Protein AF-A0A1Y5TVS9-F1 (afdb_monomer)

Foldseek 3Di:
DDDDDDDDDDDDDDPPPPDPLQVQFDFLVPADPQWDFPAAFDQLFGTWIFNPVCPPQDQTFGHDPRGGFKTKGKAAPVCVVVVHDDPDDDGDPPGDAFPDKDWDWDCQDDPRGGHTIIIIIRGSDDPVVSNVGDDD

Structure (mmCIF, N/CA/C/O backbone):
data_AF-A0A1Y5TVS9-F1
#
_entry.id   AF-A0A1Y5TVS9-F1
#
loop_
_atom_site.group_PDB
_atom_site.id
_atom_site.type_symbol
_atom_site.label_atom_id
_atom_site.label_alt_id
_atom_site.label_comp_id
_atom_site.label_asym_id
_atom_site.label_entity_id
_atom_site.label_seq_id
_atom_site.pdbx_PDB_ins_code
_atom_site.Cartn_x
_atom_site.Cartn_y
_atom_site.Cartn_z
_atom_site.occupancy
_atom_site.B_iso_or_equiv
_atom_site.auth_seq_id
_atom_site.auth_comp_id
_atom_site.auth_asym_id
_atom_site.auth_atom_id
_atom_site.pdbx_PDB_model_num
ATOM 1 N N . MET A 1 1 ? -33.368 60.938 25.682 1.00 42.62 1 MET A N 1
ATOM 2 C CA . MET A 1 1 ? -32.271 60.293 24.932 1.00 42.62 1 MET A CA 1
ATOM 3 C C . MET A 1 1 ? -31.994 58.968 25.627 1.00 42.62 1 MET A C 1
ATOM 5 O O . MET A 1 1 ? -31.378 58.969 26.682 1.00 42.62 1 MET A O 1
ATOM 9 N N . HIS A 1 2 ? -32.590 57.876 25.143 1.00 40.62 2 HIS A N 1
ATOM 10 C CA . HIS A 1 2 ? -32.461 56.544 25.743 1.00 40.62 2 HIS A CA 1
ATOM 11 C C . HIS A 1 2 ? -31.654 55.665 24.789 1.00 40.62 2 HIS A C 1
ATOM 13 O O . HIS A 1 2 ? -32.019 55.535 23.625 1.00 40.62 2 HIS A O 1
ATOM 19 N N . ILE A 1 3 ? -30.541 55.122 25.278 1.00 52.03 3 ILE A N 1
ATOM 20 C CA . ILE A 1 3 ? -29.661 54.208 24.546 1.00 52.03 3 ILE A CA 1
ATOM 21 C C . ILE A 1 3 ? -30.020 52.795 25.017 1.00 52.03 3 ILE A C 1
ATOM 23 O O . ILE A 1 3 ? -29.896 52.498 26.203 1.00 52.03 3 ILE A O 1
ATOM 27 N N . LEU A 1 4 ? -30.509 51.951 24.107 1.00 44.25 4 LEU A N 1
ATOM 28 C CA . LEU A 1 4 ? -30.709 50.519 24.352 1.00 44.25 4 LEU A CA 1
ATOM 29 C C . LEU A 1 4 ? -29.372 49.783 24.144 1.00 44.25 4 LEU A C 1
ATOM 31 O O . LEU A 1 4 ? -28.707 50.063 23.144 1.00 44.25 4 LEU A O 1
ATOM 35 N N . PRO A 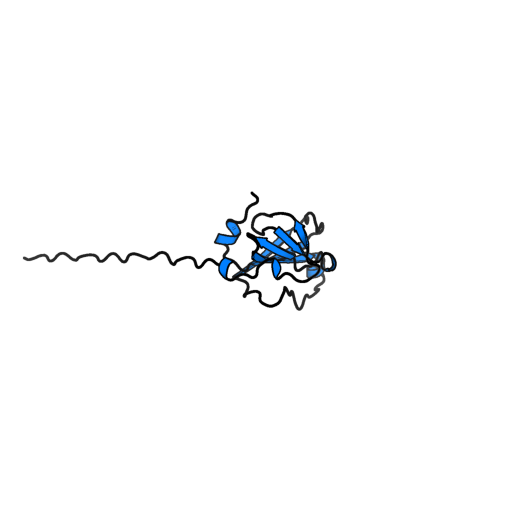1 5 ? -28.971 48.830 25.006 1.00 58.38 5 PRO A N 1
ATOM 36 C CA . PRO A 1 5 ? -27.793 48.020 24.746 1.00 58.38 5 PRO A CA 1
ATOM 37 C C . PRO A 1 5 ? -28.160 46.860 23.811 1.00 58.38 5 PRO A C 1
ATOM 39 O O . PRO A 1 5 ? -29.120 46.126 24.045 1.00 58.38 5 PRO A O 1
ATOM 42 N N . ILE A 1 6 ? -27.383 46.695 22.743 1.00 58.03 6 ILE A N 1
ATOM 43 C CA . ILE A 1 6 ? -27.438 45.525 21.864 1.00 58.03 6 ILE A CA 1
ATOM 44 C C . ILE A 1 6 ? -26.674 44.403 22.572 1.00 58.03 6 ILE A C 1
ATOM 46 O O . ILE A 1 6 ? -25.462 44.495 22.756 1.00 58.03 6 ILE A O 1
ATOM 50 N N . ALA A 1 7 ? -27.381 43.357 22.994 1.00 59.53 7 ALA A N 1
ATOM 51 C CA . ALA A 1 7 ? -26.762 42.136 23.492 1.00 59.53 7 ALA A CA 1
ATOM 52 C C . ALA A 1 7 ? -26.217 41.334 22.300 1.00 59.53 7 ALA A C 1
ATOM 54 O O . ALA A 1 7 ? -26.980 40.879 21.449 1.00 59.53 7 ALA A O 1
ATOM 55 N N . ALA A 1 8 ? -24.894 41.184 22.224 1.00 61.41 8 ALA A N 1
ATOM 56 C CA . ALA A 1 8 ? -24.248 40.318 21.247 1.00 61.41 8 ALA A CA 1
ATOM 57 C C . ALA A 1 8 ? -24.439 38.853 21.670 1.00 61.41 8 ALA A C 1
ATOM 59 O O . ALA A 1 8 ? -23.934 38.425 22.707 1.00 61.41 8 ALA A O 1
ATOM 60 N N . LEU A 1 9 ? -25.194 38.094 20.875 1.00 62.00 9 LEU A N 1
ATOM 61 C CA . LEU A 1 9 ? -25.376 36.658 21.059 1.00 62.00 9 LEU A CA 1
ATOM 62 C C . LEU A 1 9 ? -24.152 35.938 20.472 1.00 62.00 9 LEU A C 1
ATOM 64 O O . LEU A 1 9 ? -23.994 35.867 19.254 1.00 62.00 9 LEU A O 1
ATOM 68 N N . ALA A 1 10 ? -23.261 35.444 21.330 1.00 60.91 10 ALA A N 1
ATOM 69 C CA . ALA A 1 10 ? -22.135 34.617 20.910 1.00 60.91 10 ALA A CA 1
ATOM 70 C C . ALA A 1 10 ? -22.647 33.219 20.521 1.00 60.91 10 ALA A C 1
ATOM 72 O O . ALA A 1 10 ? -23.121 32.470 21.376 1.00 60.91 10 ALA A O 1
ATOM 73 N N . LEU A 1 11 ? -22.567 32.868 19.234 1.00 61.28 11 LEU A N 1
ATOM 74 C CA . LEU A 1 11 ? -22.754 31.489 18.783 1.00 61.28 11 LEU A CA 1
ATOM 75 C C . LEU A 1 11 ? -21.554 30.663 19.264 1.00 61.28 11 LEU A C 1
ATOM 77 O O . LEU A 1 11 ? -20.439 30.836 18.774 1.00 61.28 11 LEU A O 1
ATOM 81 N N . ALA A 1 12 ? -21.778 29.768 20.224 1.00 60.38 12 ALA A N 1
ATOM 82 C CA . ALA A 1 12 ? -20.815 28.729 20.554 1.00 60.38 12 ALA A CA 1
ATOM 83 C C . ALA A 1 12 ? -20.745 27.747 19.376 1.00 60.38 12 ALA A C 1
ATOM 85 O O . ALA A 1 12 ? -21.721 27.057 19.079 1.00 60.38 12 ALA A O 1
ATOM 86 N N . ALA A 1 13 ? -19.608 27.704 18.683 1.00 58.59 13 ALA A N 1
ATOM 87 C CA . ALA A 1 13 ? -19.324 26.638 17.736 1.00 58.59 13 ALA A CA 1
ATOM 88 C C . ALA A 1 13 ? -19.132 25.345 18.538 1.00 58.59 13 ALA A C 1
ATOM 90 O O . ALA A 1 13 ? -18.155 25.208 19.275 1.00 58.59 13 ALA A O 1
ATOM 91 N N . CYS A 1 14 ? -20.082 24.415 18.444 1.00 52.88 14 CYS A N 1
ATOM 92 C CA . CYS A 1 14 ? -19.845 23.055 18.905 1.00 52.88 14 CYS A CA 1
ATOM 93 C C . CYS A 1 14 ? -18.685 22.486 18.077 1.00 52.88 14 CYS A C 1
ATOM 95 O O . CYS A 1 14 ? -18.768 22.547 16.846 1.00 52.88 14 CYS A O 1
ATOM 97 N N . PRO A 1 15 ? -17.622 21.937 18.692 1.00 53.84 15 PRO A N 1
ATOM 98 C CA . PRO A 1 15 ? -16.711 21.094 17.940 1.00 53.84 15 PRO A CA 1
ATOM 99 C C . PRO A 1 15 ? -17.566 19.966 17.362 1.00 53.84 15 PRO A C 1
ATOM 101 O O . PRO A 1 15 ? -18.287 19.290 18.102 1.00 53.84 15 PRO A O 1
ATOM 104 N N . ALA A 1 16 ? -17.563 19.824 16.036 1.00 57.31 16 ALA A N 1
ATOM 105 C CA . ALA A 1 16 ? -18.079 18.618 15.418 1.00 57.31 16 ALA A CA 1
ATOM 106 C C . ALA A 1 16 ? -17.350 17.462 16.106 1.00 57.31 16 ALA A C 1
ATOM 108 O O . ALA A 1 16 ? -16.120 17.438 16.120 1.00 57.31 16 ALA A O 1
ATOM 109 N N . LEU A 1 17 ? -18.095 16.581 16.774 1.00 53.53 17 LEU A N 1
ATOM 110 C CA . LEU A 1 17 ? -17.525 15.357 17.312 1.00 53.53 17 LEU A CA 1
ATOM 111 C C . LEU A 1 17 ? -16.896 14.647 16.115 1.00 53.53 17 LEU A C 1
ATOM 113 O O . LEU A 1 17 ? -17.622 14.260 15.199 1.00 53.53 17 LEU A O 1
ATOM 117 N N . ALA A 1 18 ? -15.564 14.577 16.081 1.00 56.41 18 ALA A N 1
ATOM 118 C CA . ALA A 1 18 ? -14.857 13.756 15.117 1.00 56.41 18 ALA A CA 1
ATOM 119 C C . ALA A 1 18 ? -15.431 12.349 15.277 1.00 56.41 18 ALA A C 1
ATOM 121 O O . ALA A 1 18 ? -15.342 11.752 16.351 1.00 56.41 18 ALA A O 1
ATOM 122 N N . GLN A 1 19 ? -16.160 11.894 14.264 1.00 60.16 19 GLN A N 1
ATOM 123 C CA . GLN A 1 19 ? -16.683 10.545 14.255 1.00 60.16 19 GLN A CA 1
ATOM 124 C C . GLN A 1 19 ? -15.468 9.635 14.148 1.00 60.16 19 GLN A C 1
ATOM 126 O O . GLN A 1 19 ? -14.754 9.711 13.154 1.00 60.16 19 GLN A O 1
ATOM 131 N N . ASP A 1 20 ? -15.225 8.852 15.196 1.00 72.31 20 ASP A N 1
ATOM 132 C CA . ASP A 1 20 ? -14.117 7.906 15.259 1.00 72.31 20 ASP A CA 1
ATOM 133 C C . ASP A 1 20 ? -14.189 6.970 14.046 1.00 72.31 20 ASP A C 1
ATOM 135 O O . ASP A 1 20 ? -15.104 6.142 13.93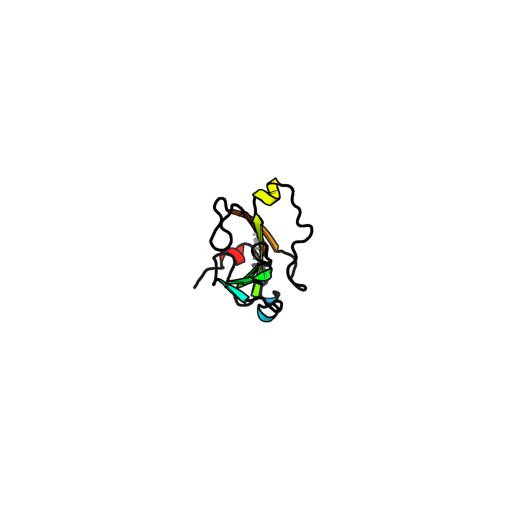4 1.00 72.31 20 ASP A O 1
ATOM 139 N N . SER A 1 21 ? -13.277 7.164 13.091 1.00 79.81 21 SER A N 1
ATOM 140 C CA . SER A 1 21 ? -13.306 6.436 11.825 1.00 79.81 21 SER A CA 1
ATOM 141 C C . SER A 1 21 ? -13.039 4.943 12.045 1.00 79.81 21 SER A C 1
ATOM 143 O O . SER A 1 21 ? -13.629 4.111 11.345 1.00 79.81 21 SER A O 1
ATOM 145 N N . TYR A 1 22 ? -12.282 4.593 13.096 1.00 89.31 22 TYR A N 1
ATOM 146 C CA . TYR A 1 22 ? -11.859 3.230 13.428 1.00 89.31 22 TYR A CA 1
ATOM 147 C C . TYR A 1 22 ? -13.030 2.315 13.768 1.00 89.31 22 TYR A C 1
ATOM 149 O O . TYR A 1 22 ? -13.019 1.131 13.419 1.00 89.31 22 TYR A O 1
A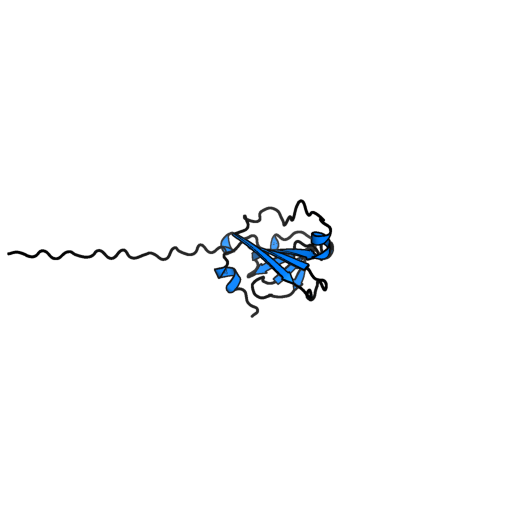TOM 157 N N . ALA A 1 23 ? -14.075 2.850 14.404 1.00 87.38 23 ALA A N 1
ATOM 158 C CA . ALA A 1 23 ? -15.234 2.068 14.831 1.00 87.38 23 ALA A CA 1
ATOM 159 C C . ALA A 1 23 ? -15.941 1.359 13.661 1.00 87.38 23 ALA A C 1
ATOM 161 O O . ALA A 1 23 ? -16.551 0.305 13.848 1.00 87.38 23 ALA A O 1
ATOM 162 N N . SER A 1 24 ? -15.852 1.928 12.455 1.00 88.06 24 SER A N 1
ATOM 163 C CA . SER A 1 24 ? -16.489 1.397 11.246 1.00 88.06 24 SER A CA 1
ATOM 164 C C . SER A 1 24 ? -15.588 0.494 10.399 1.00 88.06 24 SER A C 1
ATOM 166 O O . SER A 1 24 ? -1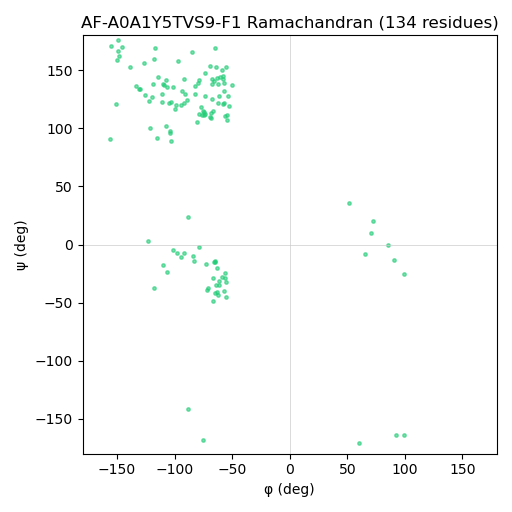6.083 -0.160 9.481 1.00 88.06 24 SER A O 1
ATOM 168 N N . LEU A 1 25 ? -14.286 0.441 10.697 1.00 96.00 25 LEU A N 1
ATOM 169 C CA . LEU A 1 25 ? -13.321 -0.295 9.887 1.00 96.00 25 LEU A CA 1
ATOM 170 C C . LEU A 1 25 ? -13.374 -1.800 10.181 1.00 96.00 25 LEU A C 1
ATOM 172 O O . LEU A 1 25 ? -13.497 -2.201 11.353 1.00 96.00 25 LEU A O 1
ATOM 176 N N . PRO A 1 26 ? -13.232 -2.650 9.147 1.00 96.81 26 PRO A N 1
ATOM 177 C CA . PRO A 1 26 ? -12.998 -4.074 9.337 1.00 96.81 26 PRO A CA 1
ATOM 178 C C . PRO A 1 26 ? -11.737 -4.312 10.169 1.00 96.81 26 PRO A C 1
ATOM 180 O O . PRO A 1 26 ? -10.754 -3.572 10.064 1.00 96.81 26 PRO A O 1
ATOM 183 N N . GLY A 1 27 ? -11.784 -5.323 11.030 1.00 97.06 27 GLY A N 1
ATOM 184 C CA . GLY A 1 27 ? -10.630 -5.710 11.824 1.00 97.06 27 GLY A CA 1
ATOM 185 C C . GLY A 1 27 ? -9.696 -6.662 11.079 1.00 97.06 27 GLY A C 1
ATOM 186 O O . GLY A 1 27 ? -10.061 -7.256 10.060 1.00 97.06 27 GLY A O 1
ATOM 187 N N . VAL A 1 28 ? -8.486 -6.822 11.606 1.00 97.44 28 VAL A N 1
ATOM 188 C CA . VAL A 1 28 ? -7.449 -7.737 11.105 1.00 97.44 28 VAL A CA 1
ATOM 189 C C . VAL A 1 28 ? -7.944 -9.187 11.027 1.00 97.44 28 VAL A C 1
ATOM 191 O O . VAL A 1 28 ? -7.549 -9.934 10.139 1.00 97.44 28 VAL A O 1
ATOM 194 N N . GLU A 1 29 ? -8.895 -9.578 11.881 1.00 96.88 29 GLU A N 1
ATOM 195 C CA . GLU A 1 29 ? -9.538 -10.896 11.866 1.00 96.88 29 GLU A CA 1
ATOM 196 C C . GLU A 1 29 ? -10.362 -11.177 10.604 1.00 96.88 29 GLU A C 1
ATOM 198 O O . GLU A 1 29 ? -10.763 -12.317 10.369 1.00 96.88 29 GLU A O 1
ATOM 203 N N . THR A 1 30 ? -10.649 -10.144 9.809 1.00 97.50 30 THR A N 1
ATOM 204 C CA . THR A 1 30 ? -11.398 -10.265 8.555 1.00 97.50 30 THR A CA 1
ATOM 205 C C . THR A 1 30 ? -10.498 -10.471 7.338 1.00 97.50 30 THR A C 1
ATOM 207 O O . THR A 1 30 ? -11.019 -10.733 6.251 1.00 97.50 30 THR A O 1
ATOM 210 N N . LEU A 1 31 ? -9.172 -10.369 7.502 1.00 98.12 31 LEU A N 1
ATOM 211 C CA . LEU A 1 31 ? -8.225 -10.521 6.403 1.00 98.12 31 LEU A CA 1
ATOM 212 C C . LEU A 1 31 ? -8.372 -11.891 5.712 1.00 98.12 31 LEU A C 1
ATOM 214 O O . LEU A 1 31 ? -8.675 -12.891 6.372 1.00 98.12 31 LEU A O 1
ATOM 218 N N . PRO A 1 32 ? -8.164 -11.956 4.381 1.00 97.31 32 PRO A N 1
ATOM 219 C CA . PRO A 1 32 ? -8.217 -13.211 3.641 1.00 97.31 32 PRO A CA 1
ATOM 220 C C . PRO A 1 32 ? -7.263 -14.282 4.189 1.00 97.31 32 PRO A C 1
ATOM 222 O O . PRO A 1 32 ? -6.203 -13.985 4.738 1.00 97.31 32 PRO A O 1
ATOM 225 N N . GLU A 1 33 ? -7.614 -15.551 3.976 1.00 96.62 33 GLU A N 1
ATOM 226 C CA . GLU A 1 33 ? -6.723 -16.672 4.284 1.00 96.62 33 GLU A CA 1
ATOM 227 C C . GLU A 1 33 ? -5.384 -16.529 3.538 1.00 96.62 33 GLU A C 1
ATOM 229 O O . GLU A 1 33 ? -5.358 -16.156 2.367 1.00 96.62 33 GLU A O 1
ATOM 234 N N . GLY A 1 34 ? -4.275 -16.833 4.218 1.00 96.25 34 GLY A N 1
ATOM 235 C CA . GLY A 1 34 ? -2.920 -16.721 3.665 1.00 96.25 34 GLY A CA 1
ATOM 236 C C . GLY A 1 34 ? -2.249 -15.364 3.893 1.00 96.25 34 GLY A C 1
ATOM 237 O O . GLY A 1 34 ? -1.029 -15.274 3.771 1.00 96.25 34 GLY A O 1
ATOM 238 N N . VAL A 1 35 ? -3.006 -14.340 4.302 1.00 98.38 35 VAL A N 1
ATOM 239 C CA . VAL A 1 35 ? -2.444 -13.043 4.692 1.00 98.38 35 VAL A CA 1
ATOM 240 C C . VAL A 1 35 ? -1.751 -13.157 6.051 1.00 98.38 35 VAL A C 1
ATOM 242 O O . VAL A 1 35 ? -2.336 -13.627 7.028 1.00 98.38 35 VAL A O 1
ATOM 245 N N . ILE A 1 36 ? -0.495 -12.713 6.113 1.00 98.50 36 ILE A N 1
ATOM 246 C CA . ILE A 1 36 ? 0.338 -12.719 7.322 1.00 98.50 36 ILE A CA 1
ATOM 247 C C . ILE A 1 36 ? 0.899 -11.326 7.597 1.00 98.50 36 ILE A C 1
ATOM 249 O O . ILE A 1 36 ? 1.064 -10.530 6.674 1.00 98.50 36 ILE A O 1
ATOM 253 N N . GLN A 1 37 ? 1.244 -11.050 8.853 1.00 98.44 37 GLN A N 1
ATOM 254 C CA . GLN A 1 37 ? 2.003 -9.857 9.214 1.00 98.44 37 GLN A CA 1
ATOM 255 C C . GLN A 1 37 ? 3.425 -9.963 8.655 1.00 98.44 37 GLN A C 1
ATOM 257 O O . GLN A 1 37 ? 4.133 -10.933 8.931 1.00 98.44 37 GLN A O 1
ATOM 262 N N . ILE A 1 38 ? 3.840 -8.964 7.880 1.00 97.50 38 ILE A N 1
ATOM 263 C CA . ILE A 1 38 ? 5.165 -8.893 7.252 1.00 97.50 38 ILE A CA 1
ATOM 264 C C . ILE A 1 38 ? 6.050 -7.803 7.867 1.00 97.50 38 ILE A C 1
ATOM 266 O O . ILE A 1 38 ? 7.268 -7.863 7.720 1.00 97.50 38 ILE A O 1
ATOM 270 N N . SER A 1 39 ? 5.469 -6.843 8.594 1.00 97.06 39 SER A N 1
ATOM 271 C CA . SER A 1 39 ? 6.213 -5.833 9.354 1.00 97.06 39 SER A CA 1
ATOM 272 C C . SER A 1 39 ? 5.469 -5.399 10.626 1.00 97.06 39 SER A C 1
ATOM 274 O O . SER A 1 39 ? 4.267 -5.630 10.789 1.00 97.06 39 SER A O 1
ATOM 276 N N . GLY A 1 40 ? 6.202 -4.774 11.553 1.00 97.19 40 GLY A N 1
ATOM 277 C CA . GLY A 1 40 ? 5.609 -4.024 12.664 1.00 97.19 40 GLY A CA 1
ATOM 278 C C . GLY A 1 40 ? 5.043 -2.678 12.202 1.00 97.19 40 GLY A C 1
ATOM 279 O O . GLY A 1 40 ? 4.945 -2.416 11.007 1.00 97.19 40 GLY A O 1
ATOM 280 N N . VAL A 1 41 ? 4.697 -1.805 13.149 1.00 97.69 41 VAL A N 1
ATOM 281 C CA . VAL A 1 41 ? 4.141 -0.483 12.829 1.00 97.69 41 VAL A CA 1
ATOM 282 C C . VAL A 1 41 ? 5.144 0.365 12.050 1.00 97.69 41 VAL A C 1
ATOM 284 O O . VAL A 1 41 ? 6.233 0.661 12.541 1.00 97.69 41 VAL A O 1
ATOM 287 N N . VAL A 1 42 ? 4.744 0.801 10.859 1.00 96.44 42 VAL A N 1
ATOM 288 C CA . VAL A 1 42 ? 5.441 1.813 10.067 1.00 96.44 42 VAL A CA 1
ATOM 289 C C . VAL A 1 42 ? 4.714 3.154 10.234 1.00 96.44 42 VAL A C 1
ATOM 291 O O . VAL A 1 42 ? 3.477 3.175 10.201 1.00 96.44 42 VAL A O 1
ATOM 294 N N . PRO A 1 43 ? 5.431 4.280 10.443 1.00 97.06 43 PRO A N 1
ATOM 295 C CA . PRO A 1 43 ? 4.802 5.590 10.589 1.00 97.06 43 PRO A CA 1
ATOM 296 C C . PRO A 1 43 ? 3.800 5.879 9.470 1.00 97.06 43 PRO A C 1
ATOM 298 O O . PRO A 1 43 ? 4.084 5.606 8.307 1.00 97.06 43 PRO A O 1
ATOM 301 N N . ALA A 1 44 ? 2.645 6.438 9.834 1.00 97.00 44 ALA A N 1
ATOM 302 C CA . ALA A 1 44 ? 1.516 6.728 8.944 1.00 97.00 44 ALA A CA 1
ATOM 303 C C . ALA A 1 44 ? 0.799 5.515 8.310 1.00 97.00 44 ALA A C 1
ATOM 305 O O . ALA A 1 44 ? -0.266 5.701 7.732 1.00 97.00 44 ALA A O 1
ATOM 306 N N . MET A 1 45 ? 1.306 4.287 8.438 1.00 96.94 45 MET A N 1
ATOM 307 C CA . MET A 1 45 ? 0.736 3.116 7.750 1.00 96.94 45 MET A CA 1
ATOM 308 C C . MET A 1 45 ? 0.214 2.063 8.731 1.00 96.94 45 MET A C 1
ATOM 310 O O . MET A 1 45 ? -0.857 1.500 8.527 1.00 96.94 45 MET A O 1
ATOM 314 N N . GLY A 1 46 ? 0.904 1.851 9.850 1.00 97.94 46 GLY A N 1
ATOM 315 C CA . GLY A 1 46 ? 0.598 0.753 10.765 1.00 97.94 46 GLY A CA 1
ATOM 316 C C . GLY A 1 46 ? 1.416 -0.491 10.431 1.00 97.94 46 GLY A C 1
ATOM 317 O O . GLY A 1 46 ? 2.435 -0.414 9.751 1.00 97.94 46 GLY A O 1
ATOM 318 N N . GLU A 1 47 ? 1.011 -1.637 10.963 1.00 98.50 47 GLU A N 1
ATOM 319 C CA . GLU A 1 47 ? 1.579 -2.936 10.604 1.00 98.50 47 GLU A CA 1
ATOM 320 C C . GLU A 1 47 ? 1.255 -3.271 9.152 1.00 98.50 47 GLU A C 1
ATOM 322 O O . GLU A 1 47 ? 0.124 -3.051 8.715 1.00 98.50 47 GLU A O 1
ATOM 327 N N . HIS A 1 48 ? 2.189 -3.869 8.415 1.00 98.50 48 HIS A N 1
ATOM 328 C CA . HIS A 1 48 ? 1.878 -4.390 7.086 1.00 98.50 48 HIS A CA 1
ATOM 329 C C . HIS A 1 48 ? 1.507 -5.863 7.157 1.00 98.50 48 HIS A C 1
ATOM 331 O O . HIS A 1 48 ? 2.214 -6.683 7.749 1.00 98.50 48 HIS A O 1
ATOM 337 N N . TRP A 1 49 ? 0.402 -6.194 6.497 1.00 98.69 49 TRP A N 1
ATOM 338 C CA . TRP A 1 49 ? -0.120 -7.542 6.347 1.00 98.69 49 TRP A CA 1
ATOM 339 C C . TRP A 1 49 ? -0.322 -7.843 4.864 1.00 98.69 49 TRP A C 1
ATOM 341 O O . TRP A 1 49 ? -0.957 -7.065 4.160 1.00 98.69 49 TRP A O 1
ATOM 351 N N . ALA A 1 50 ? 0.192 -8.959 4.359 1.00 98.44 50 ALA A N 1
ATOM 352 C CA . ALA A 1 50 ? 0.036 -9.319 2.949 1.00 98.44 50 ALA A CA 1
ATOM 353 C C . ALA A 1 50 ? 0.022 -10.835 2.746 1.00 98.44 50 ALA A C 1
ATOM 355 O O . ALA A 1 50 ? 0.533 -11.588 3.575 1.00 98.44 50 ALA A O 1
ATOM 356 N N . ASP A 1 51 ? -0.539 -11.275 1.619 1.00 98.00 51 ASP A N 1
ATOM 357 C CA . ASP A 1 51 ? -0.252 -12.603 1.079 1.00 98.00 51 ASP A CA 1
ATOM 358 C C . ASP A 1 51 ? 1.128 -12.546 0.392 1.00 98.00 51 ASP A C 1
ATOM 360 O O . ASP A 1 51 ? 1.299 -11.796 -0.577 1.00 98.00 51 ASP A O 1
ATOM 364 N N . PRO A 1 52 ? 2.134 -13.322 0.843 1.00 97.56 52 PRO A N 1
ATOM 365 C CA . PRO A 1 52 ? 3.449 -13.331 0.209 1.00 97.56 52 PRO A CA 1
ATOM 366 C C . PRO A 1 52 ? 3.415 -13.671 -1.288 1.00 97.56 52 PRO A C 1
ATOM 368 O O . PRO A 1 52 ? 4.322 -13.279 -2.020 1.00 97.56 52 PRO A O 1
ATOM 371 N N . ALA A 1 53 ? 2.386 -14.381 -1.763 1.00 96.88 53 ALA A N 1
ATOM 372 C CA . ALA A 1 53 ? 2.230 -14.738 -3.169 1.00 96.88 53 ALA A CA 1
ATOM 373 C C . ALA A 1 53 ? 1.833 -13.554 -4.070 1.00 96.88 53 ALA A C 1
ATOM 375 O O . ALA A 1 53 ? 1.976 -13.655 -5.290 1.00 96.88 53 ALA A O 1
ATOM 376 N N . THR A 1 54 ? 1.340 -12.447 -3.503 1.00 95.56 54 THR A N 1
ATOM 377 C CA . THR A 1 54 ? 0.919 -11.256 -4.263 1.00 95.56 54 THR A CA 1
ATOM 378 C C . THR A 1 54 ? 1.950 -10.126 -4.236 1.00 95.56 54 THR A C 1
ATOM 380 O O . THR A 1 54 ? 1.780 -9.113 -4.917 1.00 95.56 54 THR A O 1
ATOM 383 N N . LEU A 1 55 ? 3.036 -10.284 -3.476 1.00 96.81 55 LEU A N 1
ATOM 384 C CA . LEU A 1 55 ? 4.140 -9.327 -3.437 1.00 96.81 55 LEU A CA 1
ATOM 385 C C . LEU A 1 55 ? 4.989 -9.396 -4.728 1.00 96.81 55 LEU A C 1
ATOM 387 O O . LEU A 1 55 ? 5.127 -10.470 -5.319 1.00 96.81 55 LEU A O 1
ATOM 391 N N . PRO A 1 56 ? 5.568 -8.269 -5.192 1.00 96.00 56 PRO A N 1
ATOM 392 C CA . PRO A 1 56 ? 5.575 -6.946 -4.554 1.00 96.00 56 PRO A CA 1
ATOM 393 C C . PRO A 1 56 ? 4.326 -6.088 -4.830 1.00 96.00 56 PRO A C 1
ATOM 395 O O . PRO A 1 56 ? 4.154 -5.070 -4.179 1.00 96.00 56 PRO A O 1
ATOM 398 N N . LEU A 1 57 ? 3.436 -6.469 -5.755 1.00 96.88 57 LEU A N 1
ATOM 399 C CA . LEU A 1 57 ? 2.312 -5.604 -6.148 1.00 96.88 57 LEU A CA 1
ATOM 400 C C . LEU A 1 57 ? 1.331 -5.319 -4.997 1.00 96.88 57 LEU A C 1
ATOM 402 O O . LEU A 1 57 ? 0.845 -4.198 -4.890 1.00 96.88 57 LEU A O 1
ATOM 406 N N . GLY A 1 58 ? 1.009 -6.321 -4.178 1.00 97.19 58 GLY A N 1
ATOM 407 C CA . GLY A 1 58 ? -0.011 -6.222 -3.130 1.00 97.19 58 GLY A CA 1
ATOM 408 C 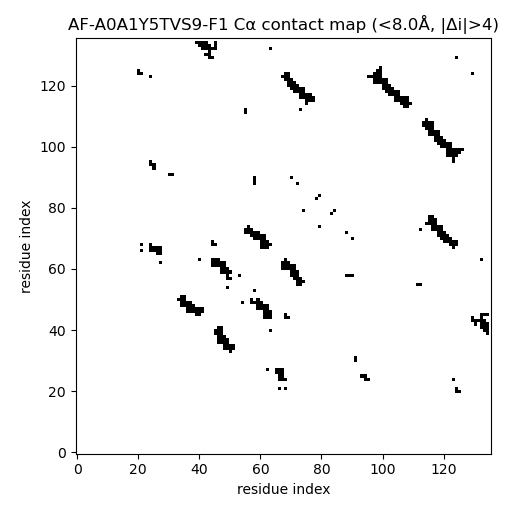C . GLY A 1 58 ? -1.376 -6.815 -3.535 1.00 97.19 58 GLY A C 1
ATOM 409 O O . GLY A 1 58 ? -1.448 -7.581 -4.502 1.00 97.19 58 GLY A O 1
ATOM 410 N N . PRO A 1 59 ? -2.466 -6.497 -2.809 1.00 97.88 59 PRO A N 1
ATOM 411 C CA . PRO A 1 59 ? -2.543 -5.464 -1.777 1.00 97.88 59 PRO A CA 1
ATOM 412 C C . PRO A 1 59 ? -1.707 -5.806 -0.543 1.00 97.88 59 PRO A C 1
ATOM 414 O O . PRO A 1 59 ? -1.722 -6.937 -0.061 1.00 97.88 59 PRO A O 1
ATOM 417 N N . ILE A 1 60 ? -1.018 -4.802 -0.019 1.00 98.62 60 ILE A N 1
ATOM 418 C CA . ILE A 1 60 ? -0.570 -4.781 1.367 1.00 98.62 60 ILE A CA 1
ATOM 419 C C . ILE A 1 60 ? -1.685 -4.106 2.176 1.00 98.62 60 ILE A C 1
ATOM 421 O O . ILE A 1 60 ? -2.200 -3.056 1.798 1.00 98.62 60 ILE A O 1
ATOM 425 N N . TYR A 1 61 ? -2.120 -4.736 3.259 1.00 98.69 61 TYR A N 1
ATOM 426 C CA . TYR A 1 61 ? -3.096 -4.190 4.193 1.00 98.69 61 TYR A CA 1
ATOM 427 C C . TYR A 1 61 ? -2.348 -3.523 5.337 1.00 98.69 61 TYR A C 1
ATOM 429 O O . TYR A 1 61 ? -1.601 -4.181 6.061 1.00 98.69 61 TYR A O 1
ATOM 437 N N . CYS A 1 62 ? -2.580 -2.231 5.516 1.00 98.56 62 CYS A N 1
ATOM 438 C CA . CYS A 1 62 ? -2.024 -1.496 6.634 1.00 98.56 62 CYS A CA 1
ATOM 439 C C . CYS A 1 62 ? -2.990 -1.585 7.818 1.00 98.56 62 CYS A C 1
ATOM 441 O O . CYS A 1 62 ? -4.177 -1.259 7.684 1.00 98.56 62 CYS A O 1
ATOM 443 N N . VAL A 1 63 ? -2.498 -2.055 8.963 1.00 98.44 63 VAL A N 1
ATOM 444 C CA . VAL A 1 63 ? -3.300 -2.338 10.155 1.00 98.44 63 VAL A CA 1
ATOM 445 C C . VAL A 1 63 ? -2.822 -1.494 11.328 1.00 98.44 63 VAL A 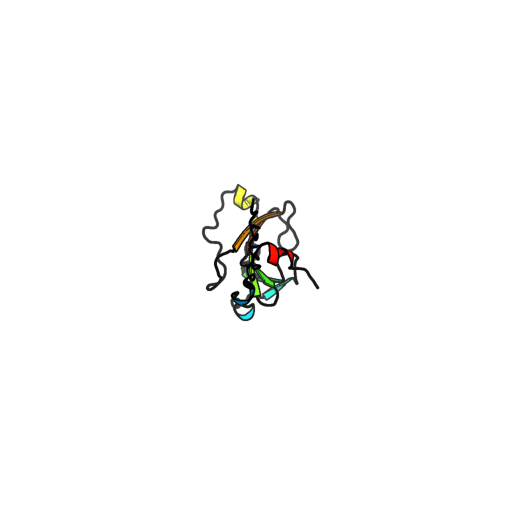C 1
ATOM 447 O O . VAL A 1 63 ? -1.656 -1.539 11.707 1.00 98.44 63 VAL A O 1
ATOM 450 N N . HIS A 1 64 ? -3.734 -0.764 11.961 1.00 98.00 64 HIS A N 1
ATOM 451 C CA . HIS A 1 64 ? -3.456 -0.054 13.205 1.00 98.00 64 HIS A CA 1
ATOM 452 C C . HIS A 1 64 ? -4.582 -0.288 14.213 1.00 98.00 64 HIS A C 1
ATOM 454 O O . HIS A 1 64 ? -5.752 -0.309 13.845 1.00 98.00 64 HIS A O 1
ATOM 460 N N . GLU A 1 65 ? -4.226 -0.550 15.474 1.00 96.00 65 GLU A N 1
ATOM 461 C CA . GLU A 1 65 ? -5.165 -0.924 16.545 1.00 96.00 65 GLU A CA 1
ATOM 462 C C . GLU A 1 65 ? -6.091 -2.096 16.157 1.00 96.00 65 GLU A C 1
ATOM 464 O O . GLU A 1 65 ? -7.274 -2.147 16.496 1.00 96.00 65 GLU A O 1
ATOM 469 N N . GLY A 1 66 ? -5.548 -3.051 15.391 1.00 96.88 66 GLY A N 1
ATOM 470 C CA . GLY A 1 66 ? -6.291 -4.197 14.870 1.00 96.88 66 GLY A CA 1
ATOM 471 C C . GLY A 1 66 ? -7.312 -3.850 13.783 1.00 96.88 66 GLY A C 1
ATOM 472 O O . GLY A 1 66 ? -8.105 -4.716 13.425 1.00 96.88 66 GLY A O 1
ATOM 473 N N . LYS A 1 67 ? -7.321 -2.621 13.254 1.00 97.94 67 LYS A N 1
ATOM 474 C CA . LYS A 1 67 ? -8.197 -2.157 12.171 1.00 97.94 67 LYS A CA 1
ATOM 475 C C . LYS A 1 67 ? -7.438 -1.981 10.869 1.00 97.94 67 LYS A C 1
ATOM 477 O O . LYS A 1 67 ? -6.318 -1.488 10.872 1.00 97.94 67 LYS A O 1
ATOM 482 N N . ILE A 1 68 ? -8.069 -2.336 9.753 1.00 98.31 68 ILE A N 1
ATOM 483 C CA . ILE A 1 68 ? -7.521 -2.085 8.417 1.00 98.31 68 ILE A CA 1
ATOM 484 C C . ILE A 1 68 ? -7.709 -0.598 8.103 1.00 98.31 68 ILE A C 1
ATOM 486 O O . ILE A 1 68 ? -8.841 -0.149 7.927 1.00 98.31 68 ILE A O 1
ATOM 490 N N . VAL A 1 69 ? -6.611 0.157 8.043 1.00 98.12 69 VAL A N 1
ATOM 491 C CA . VAL A 1 69 ? -6.609 1.621 7.866 1.00 98.12 69 VAL A CA 1
ATOM 492 C C . VAL A 1 69 ? -6.168 2.062 6.474 1.00 98.12 69 VAL A C 1
ATOM 494 O O . VAL A 1 69 ? -6.570 3.141 6.033 1.00 98.12 69 VAL A O 1
ATOM 497 N N . CYS A 1 70 ? -5.402 1.241 5.748 1.00 98.25 70 CYS A N 1
ATOM 498 C CA . CYS A 1 70 ? -5.146 1.454 4.327 1.00 98.25 70 CYS A CA 1
ATOM 499 C C . CYS A 1 70 ? -4.937 0.170 3.526 1.00 98.25 70 CYS A C 1
ATOM 501 O O . CYS A 1 70 ? -4.767 -0.925 4.065 1.00 98.25 70 CYS A O 1
ATOM 503 N N . LEU A 1 71 ? -4.983 0.344 2.208 1.00 98.50 71 LEU A N 1
ATOM 504 C CA . LEU A 1 71 ? -4.413 -0.572 1.232 1.00 98.50 71 LEU A CA 1
ATOM 505 C C . LEU A 1 71 ? -3.205 0.102 0.588 1.00 98.50 71 LEU A C 1
ATOM 507 O O . LEU A 1 71 ? -3.299 1.268 0.210 1.00 98.50 71 LEU A O 1
ATOM 511 N N . GLU A 1 72 ? -2.132 -0.644 0.401 1.00 98.50 72 GLU A N 1
ATOM 512 C CA . GLU A 1 72 ? -0.925 -0.227 -0.296 1.00 98.50 72 GLU A CA 1
ATOM 513 C C . GLU A 1 72 ? -0.692 -1.131 -1.514 1.00 98.50 72 GLU A C 1
ATOM 515 O O . GLU A 1 72 ? -0.885 -2.351 -1.465 1.00 98.50 72 GLU A O 1
ATOM 520 N N . PHE A 1 73 ? -0.297 -0.516 -2.628 1.00 98.44 73 PHE A N 1
ATOM 521 C CA . PHE A 1 73 ? 0.173 -1.212 -3.820 1.00 98.44 73 PHE A CA 1
ATOM 522 C C . PHE A 1 73 ? 1.480 -0.596 -4.285 1.00 98.44 73 PHE A C 1
ATOM 524 O O . PHE A 1 73 ? 1.555 0.624 -4.441 1.00 98.44 73 PHE A O 1
ATOM 531 N N . MET A 1 74 ? 2.453 -1.443 -4.599 1.00 98.00 74 MET A N 1
ATOM 532 C CA . MET A 1 74 ? 3.741 -0.993 -5.109 1.00 98.00 74 MET A CA 1
ATOM 533 C C . MET A 1 74 ? 3.834 -1.269 -6.611 1.00 98.00 74 MET A C 1
ATOM 535 O O . MET A 1 74 ? 3.700 -2.409 -7.065 1.00 98.00 74 MET A O 1
ATOM 539 N N . ILE A 1 75 ? 4.054 -0.222 -7.409 1.00 98.12 75 ILE A N 1
ATOM 540 C CA . ILE A 1 75 ? 4.166 -0.325 -8.871 1.00 98.12 75 ILE A CA 1
ATOM 541 C C . ILE A 1 75 ? 5.514 0.219 -9.330 1.00 98.12 75 ILE A C 1
ATOM 543 O O . ILE A 1 75 ? 5.829 1.387 -9.102 1.00 98.12 75 ILE A O 1
ATOM 547 N N . ALA A 1 76 ? 6.296 -0.599 -10.037 1.00 98.25 76 ALA A N 1
ATOM 548 C CA . ALA A 1 76 ? 7.597 -0.171 -10.538 1.00 98.25 76 ALA A CA 1
ATOM 549 C C . ALA A 1 76 ? 7.464 0.990 -11.537 1.00 98.25 76 ALA A C 1
ATOM 551 O O . ALA A 1 76 ? 6.628 0.977 -12.447 1.00 98.25 76 ALA A O 1
ATOM 552 N N . GLN A 1 77 ? 8.362 1.970 -11.424 1.00 98.25 77 GLN A N 1
ATOM 553 C CA . GLN A 1 77 ? 8.432 3.108 -12.341 1.00 98.25 77 GLN A CA 1
ATOM 554 C C . GLN A 1 77 ? 8.606 2.647 -13.797 1.00 98.25 77 GLN A C 1
ATOM 556 O O . GLN A 1 77 ? 7.993 3.207 -14.708 1.00 98.25 77 GLN A O 1
ATOM 561 N N . GLU A 1 78 ? 9.421 1.611 -14.017 1.00 98.19 78 GLU A N 1
ATOM 562 C CA . GLU A 1 78 ? 9.679 1.051 -15.346 1.00 98.19 78 GLU A CA 1
ATOM 563 C C . GLU A 1 78 ? 8.410 0.499 -16.003 1.00 98.19 78 GLU A C 1
ATOM 565 O O . GLU A 1 78 ? 8.224 0.638 -17.211 1.00 98.19 78 GLU A O 1
ATOM 570 N N . GLU A 1 79 ? 7.497 -0.079 -15.222 1.00 97.94 79 GLU A N 1
ATOM 571 C CA . GLU A 1 79 ? 6.252 -0.629 -15.750 1.00 97.94 79 GLU A CA 1
ATOM 572 C C . GLU A 1 79 ? 5.278 0.478 -16.176 1.00 97.94 79 GLU A C 1
ATOM 574 O O . GLU A 1 79 ? 4.656 0.371 -17.238 1.00 97.94 79 GLU A O 1
ATOM 579 N N . PHE A 1 80 ? 5.195 1.578 -15.415 1.00 93.75 80 PHE A N 1
ATOM 580 C CA . PHE A 1 80 ? 4.468 2.772 -15.857 1.00 93.75 80 PHE A CA 1
ATOM 581 C C . PHE A 1 80 ? 5.089 3.380 -17.117 1.00 93.75 80 PHE A C 1
ATOM 583 O O . PHE A 1 80 ? 4.366 3.706 -18.059 1.00 93.75 80 PHE A O 1
ATOM 590 N N . ALA A 1 81 ? 6.420 3.485 -17.176 1.00 97.25 81 ALA A N 1
ATOM 591 C CA . ALA A 1 81 ? 7.125 3.980 -18.357 1.00 97.25 81 ALA A CA 1
ATOM 592 C C . ALA A 1 81 ? 6.894 3.091 -19.594 1.00 97.25 81 ALA A C 1
ATOM 594 O O . ALA A 1 81 ? 6.843 3.593 -20.717 1.00 97.25 81 ALA A O 1
ATOM 595 N N . ALA A 1 82 ? 6.697 1.785 -19.392 1.00 98.12 82 ALA A N 1
ATOM 596 C CA . ALA A 1 82 ? 6.353 0.826 -20.438 1.00 98.12 82 ALA A CA 1
ATOM 597 C C . ALA A 1 82 ? 4.867 0.856 -20.854 1.00 98.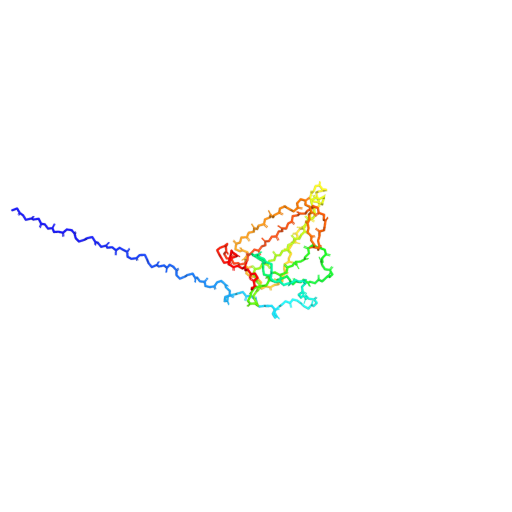12 82 ALA A C 1
ATOM 599 O O . ALA A 1 82 ? 4.470 0.116 -21.755 1.00 98.12 82 ALA A O 1
ATOM 600 N N . GLY A 1 83 ? 4.032 1.685 -20.215 1.00 97.38 83 GLY A N 1
ATOM 601 C CA . GLY A 1 83 ? 2.598 1.772 -20.497 1.00 97.38 83 GLY A CA 1
ATOM 602 C C . GLY A 1 83 ? 1.795 0.562 -20.008 1.00 97.38 83 GLY A C 1
ATOM 603 O O . GLY A 1 83 ? 0.691 0.319 -20.505 1.00 97.38 83 GLY A O 1
ATOM 604 N N . LYS A 1 84 ? 2.330 -0.216 -19.055 1.00 97.94 84 LYS A N 1
ATOM 605 C CA . LYS A 1 84 ? 1.592 -1.318 -18.431 1.00 97.94 84 LYS A CA 1
ATOM 606 C C . LYS A 1 84 ? 0.385 -0.761 -17.674 1.00 97.94 84 LYS A C 1
ATOM 608 O O . LYS A 1 84 ? 0.431 0.320 -17.096 1.00 97.94 84 LYS A O 1
ATOM 613 N N . SER A 1 85 ? -0.718 -1.503 -17.712 1.00 96.00 85 SER A N 1
ATOM 614 C CA . SER A 1 85 ? -1.963 -1.149 -17.029 1.00 96.00 85 SER A CA 1
ATOM 615 C C . SER A 1 85 ? -2.280 -2.150 -15.925 1.00 96.00 85 SER A C 1
ATOM 617 O O . SER A 1 85 ? -2.104 -3.355 -16.109 1.00 96.00 85 SER A O 1
ATOM 619 N N . TRP A 1 86 ? -2.849 -1.647 -14.832 1.00 95.50 86 TRP A N 1
ATOM 620 C CA . TRP A 1 86 ? -3.492 -2.432 -13.783 1.00 95.50 86 TRP A CA 1
ATOM 621 C C . TRP A 1 86 ? -4.966 -2.049 -13.789 1.00 95.50 86 TRP A C 1
ATOM 623 O O . TRP A 1 86 ? -5.346 -1.057 -13.172 1.00 95.50 86 TRP A O 1
ATOM 633 N N . PRO A 1 87 ? -5.808 -2.770 -14.547 1.00 94.19 87 PRO A N 1
ATOM 634 C CA . PRO A 1 87 ? -7.211 -2.393 -14.711 1.00 94.19 87 PRO A CA 1
ATOM 635 C C . PRO A 1 87 ? -8.006 -2.485 -13.402 1.00 94.19 87 PRO A C 1
ATOM 637 O O . PRO A 1 87 ? -9.110 -1.954 -13.321 1.00 94.19 87 PRO A O 1
ATOM 640 N N . MET A 1 88 ? -7.460 -3.167 -12.393 1.00 92.06 88 MET A N 1
ATOM 641 C CA . MET A 1 88 ? -8.049 -3.290 -11.072 1.00 92.06 88 MET A CA 1
ATOM 642 C C . MET A 1 88 ? -6.946 -3.474 -10.028 1.00 92.06 88 MET A C 1
ATOM 644 O O . MET A 1 88 ? -6.189 -4.440 -10.093 1.00 92.06 88 MET A O 1
ATOM 648 N N . LEU A 1 89 ? -6.893 -2.558 -9.063 1.00 94.00 89 LEU A N 1
ATOM 649 C CA . LEU A 1 89 ? -6.169 -2.714 -7.805 1.00 94.00 89 LEU A CA 1
ATOM 650 C C . LEU A 1 89 ? -7.226 -2.990 -6.735 1.00 94.00 89 LEU A C 1
ATOM 652 O O . LEU A 1 89 ? -7.944 -2.084 -6.314 1.00 94.00 89 LEU A O 1
ATOM 656 N N . ALA A 1 90 ? -7.418 -4.265 -6.404 1.00 87.88 90 ALA A N 1
ATOM 657 C CA . ALA A 1 90 ? -8.474 -4.701 -5.498 1.00 87.88 90 ALA A CA 1
ATOM 658 C C . ALA A 1 90 ? -7.896 -5.098 -4.140 1.00 87.88 90 ALA A C 1
ATOM 660 O O . ALA A 1 90 ? -6.907 -5.821 -4.071 1.00 87.88 90 ALA A O 1
ATOM 661 N N . GLY A 1 91 ? -8.554 -4.640 -3.076 1.00 90.75 91 GLY A N 1
ATOM 662 C CA . GLY A 1 91 ? -8.398 -5.193 -1.736 1.00 90.75 91 GLY A CA 1
ATOM 663 C C . GLY A 1 91 ? -9.369 -6.352 -1.498 1.00 90.75 91 GLY A C 1
ATOM 664 O O . GLY A 1 91 ? -9.677 -7.139 -2.391 1.00 90.75 91 GLY A O 1
ATOM 665 N N . MET A 1 92 ? -9.903 -6.419 -0.280 1.00 93.69 92 MET A N 1
ATOM 666 C CA . MET A 1 92 ? -10.939 -7.379 0.112 1.00 93.69 92 MET A CA 1
ATOM 667 C C . MET A 1 92 ? -12.352 -6.760 0.042 1.00 93.69 92 MET A C 1
ATOM 669 O O . MET A 1 92 ? -12.492 -5.535 0.102 1.00 93.69 92 MET A O 1
ATOM 673 N N . PRO A 1 93 ? -13.422 -7.569 -0.074 1.00 92.38 93 PRO A N 1
ATOM 674 C CA . PRO A 1 93 ? -14.789 -7.060 0.004 1.00 92.38 93 PRO A CA 1
ATOM 675 C C . PRO A 1 93 ? -15.097 -6.465 1.385 1.00 92.38 93 PRO A C 1
ATOM 677 O O . PRO A 1 93 ? -14.549 -6.890 2.396 1.00 92.38 93 PRO A O 1
ATOM 680 N N . GLY A 1 94 ? -16.035 -5.516 1.432 1.00 91.06 94 GLY A N 1
ATOM 681 C CA . GLY A 1 94 ? -16.527 -4.941 2.690 1.00 91.06 94 GLY A CA 1
ATOM 682 C C . GLY A 1 94 ? -15.693 -3.788 3.252 1.00 91.06 94 GLY A C 1
ATOM 683 O O . GLY A 1 94 ? -16.083 -3.218 4.267 1.00 91.06 94 GLY A O 1
ATOM 684 N N . LEU A 1 95 ? -14.599 -3.402 2.588 1.00 93.62 95 LEU A N 1
ATOM 685 C CA . LEU A 1 95 ? -13.893 -2.164 2.914 1.00 93.62 95 LEU A CA 1
ATOM 686 C C . LEU A 1 95 ? -14.764 -0.939 2.570 1.00 93.62 95 LEU A C 1
ATOM 688 O O . LEU A 1 95 ? -15.468 -0.954 1.551 1.00 93.62 95 LEU A O 1
ATOM 692 N N . PRO A 1 96 ? -14.729 0.127 3.388 1.00 93.25 96 PRO A N 1
ATOM 693 C CA . PRO A 1 96 ? -15.341 1.400 3.033 1.00 93.25 96 PRO A CA 1
ATOM 694 C C . PRO A 1 96 ? -14.642 2.034 1.821 1.00 93.25 96 PRO A C 1
ATOM 696 O O . PRO A 1 96 ? -13.573 1.605 1.384 1.00 93.25 96 PRO A O 1
ATOM 699 N N . ALA A 1 97 ? -15.251 3.087 1.276 1.00 93.00 97 ALA A N 1
ATOM 700 C CA . ALA A 1 97 ? -14.584 3.911 0.277 1.00 93.00 97 ALA A CA 1
ATOM 701 C C . ALA A 1 97 ? -13.309 4.532 0.867 1.00 93.00 97 ALA A C 1
ATOM 703 O O . ALA A 1 97 ? -13.296 4.926 2.034 1.00 93.00 97 ALA A O 1
ATOM 704 N N . ALA A 1 98 ? -12.268 4.660 0.042 1.00 94.69 98 ALA A N 1
ATOM 705 C CA . ALA A 1 98 ? -11.077 5.398 0.432 1.00 94.69 98 ALA A CA 1
ATOM 706 C C . ALA A 1 98 ? -11.456 6.835 0.814 1.00 94.69 98 ALA A C 1
ATOM 708 O O . ALA A 1 98 ? -12.185 7.516 0.088 1.00 94.69 98 ALA A O 1
ATOM 709 N N . ASN A 1 99 ? -10.945 7.283 1.954 1.00 96.44 99 ASN A N 1
ATOM 710 C CA . ASN A 1 99 ? -11.003 8.667 2.382 1.00 96.44 99 ASN A CA 1
ATOM 711 C C . ASN A 1 99 ? -10.144 9.540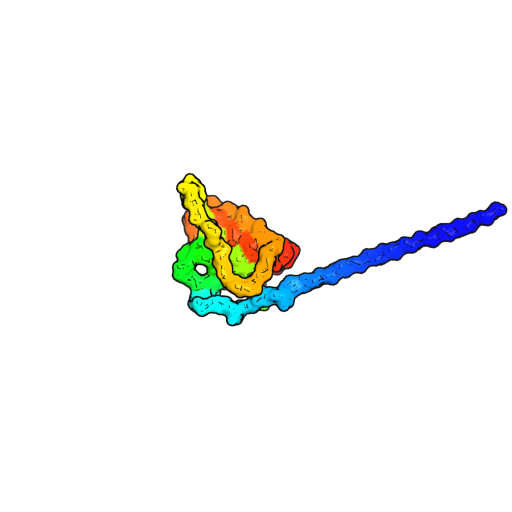 1.454 1.00 96.44 99 ASN A C 1
ATOM 713 O O . ASN A 1 99 ? -10.615 10.556 0.945 1.00 96.44 99 ASN A O 1
ATOM 717 N N . HIS A 1 100 ? -8.905 9.110 1.198 1.00 97.56 100 HIS A N 1
ATOM 718 C CA . HIS A 1 100 ? -7.974 9.767 0.285 1.00 97.56 100 HIS A CA 1
ATOM 719 C C . HIS A 1 100 ? -6.931 8.779 -0.259 1.00 97.56 100 HIS A C 1
ATOM 721 O O . HIS A 1 100 ? -6.837 7.632 0.182 1.00 97.56 100 HIS A O 1
ATOM 727 N N . THR A 1 101 ? -6.145 9.227 -1.241 1.00 98.06 101 THR A N 1
ATOM 728 C CA . THR A 1 101 ? -5.074 8.430 -1.849 1.00 98.06 101 THR A CA 1
ATOM 729 C C . THR A 1 101 ? -3.773 9.218 -1.881 1.00 98.06 101 THR A C 1
ATOM 731 O O . THR A 1 101 ? -3.763 10.376 -2.300 1.00 98.06 101 THR A O 1
ATOM 734 N N . HIS A 1 102 ? -2.680 8.577 -1.474 1.00 97.75 102 HIS A N 1
ATOM 735 C CA . HIS A 1 102 ? -1.320 9.077 -1.631 1.00 97.75 102 HIS A CA 1
ATOM 736 C C . HIS A 1 102 ? -0.590 8.239 -2.683 1.00 97.75 102 HIS A C 1
ATOM 738 O O . HIS A 1 102 ? -0.721 7.020 -2.704 1.00 97.75 102 HIS A O 1
ATOM 744 N N . ILE A 1 103 ? 0.155 8.908 -3.561 1.00 97.81 103 ILE A N 1
ATOM 745 C CA . ILE A 1 103 ? 1.062 8.277 -4.517 1.00 97.81 103 ILE A CA 1
ATOM 746 C C . ILE A 1 103 ? 2.454 8.849 -4.241 1.00 97.81 103 ILE A C 1
ATOM 748 O O . ILE A 1 103 ? 2.735 9.988 -4.622 1.00 97.81 103 ILE A O 1
ATOM 752 N N . GLY A 1 104 ? 3.278 8.083 -3.531 1.00 97.19 104 GLY A N 1
ATOM 753 C CA . GLY A 1 104 ? 4.666 8.422 -3.214 1.00 97.19 104 GLY A CA 1
ATOM 754 C C . GLY A 1 104 ? 5.599 7.864 -4.281 1.00 97.19 104 GLY A C 1
ATOM 755 O O . GLY A 1 104 ? 5.327 6.797 -4.812 1.00 97.19 104 GLY A O 1
ATOM 756 N N . PHE A 1 105 ? 6.659 8.589 -4.644 1.00 98.00 105 PHE A N 1
ATOM 757 C CA . PHE A 1 105 ? 7.714 8.045 -5.501 1.00 98.00 105 PHE A CA 1
ATOM 758 C C . PHE A 1 105 ? 8.920 7.702 -4.641 1.00 98.00 105 PHE A C 1
ATOM 760 O O . PHE A 1 105 ? 9.491 8.600 -4.024 1.00 98.00 105 PHE A O 1
ATOM 767 N N . GLU A 1 106 ? 9.337 6.443 -4.693 1.00 97.81 106 GLU A N 1
ATOM 768 C CA . GLU A 1 106 ? 10.503 5.919 -3.998 1.00 97.81 106 GLU A CA 1
ATOM 769 C C . GLU A 1 106 ? 11.653 5.760 -5.001 1.00 97.81 106 GLU A C 1
ATOM 771 O O . GLU A 1 106 ? 11.797 4.711 -5.634 1.00 97.81 106 GLU A O 1
ATOM 776 N N . PRO A 1 107 ? 12.493 6.796 -5.213 1.00 97.81 107 PRO A N 1
ATOM 777 C CA . PRO A 1 107 ? 13.486 6.819 -6.293 1.00 97.81 107 PRO A CA 1
ATOM 778 C C . PRO A 1 107 ? 14.599 5.779 -6.140 1.00 97.81 107 PRO A C 1
ATOM 780 O O . PRO A 1 107 ? 15.355 5.542 -7.083 1.00 97.81 107 PRO A O 1
ATOM 783 N N . HIS A 1 108 ? 14.736 5.198 -4.951 1.00 97.69 108 HIS A N 1
ATOM 784 C CA . HIS A 1 108 ? 15.754 4.206 -4.617 1.00 97.69 108 HIS A CA 1
ATOM 785 C C . HIS A 1 108 ? 15.151 2.894 -4.099 1.00 97.69 108 HIS A C 1
ATOM 787 O O . HIS A 1 108 ? 15.906 1.994 -3.742 1.00 97.69 108 HIS A O 1
ATOM 793 N N . GLY A 1 109 ? 13.819 2.789 -4.081 1.00 97.19 109 GLY A N 1
ATOM 794 C CA . GLY A 1 109 ? 13.104 1.718 -3.405 1.00 97.19 109 GLY A CA 1
ATOM 795 C C . GLY A 1 109 ? 13.377 1.657 -1.899 1.00 97.19 109 GLY A C 1
ATOM 796 O O . GLY A 1 109 ? 14.020 2.536 -1.319 1.00 97.19 109 GLY A O 1
ATOM 797 N N . HIS A 1 110 ? 12.901 0.586 -1.276 1.00 94.50 110 HIS A N 1
ATOM 798 C CA . HIS A 1 110 ? 13.130 0.280 0.133 1.00 94.50 110 HIS A CA 1
ATOM 799 C C . HIS A 1 110 ? 13.148 -1.238 0.357 1.00 94.50 110 HIS A C 1
ATOM 801 O O . HIS A 1 110 ? 12.937 -2.023 -0.571 1.00 94.50 110 HIS A O 1
ATOM 807 N N . GLU A 1 111 ? 13.425 -1.671 1.591 1.00 92.38 111 GLU A N 1
ATOM 808 C CA . GLU A 1 111 ? 13.355 -3.088 1.960 1.00 92.38 111 GLU A CA 1
ATOM 809 C C . GLU A 1 111 ? 11.978 -3.663 1.589 1.00 92.38 111 GLU A C 1
ATOM 811 O O . GLU A 1 111 ? 10.948 -3.084 1.926 1.00 92.38 111 GLU A O 1
ATOM 816 N N . GLY A 1 112 ? 11.962 -4.779 0.857 1.00 90.62 112 GLY A N 1
ATOM 817 C CA . GLY A 1 112 ? 10.745 -5.382 0.302 1.00 90.62 112 GLY A CA 1
ATOM 818 C C . GLY A 1 112 ? 10.497 -5.058 -1.176 1.00 90.62 112 GLY A C 1
ATOM 819 O O . GLY A 1 112 ? 9.911 -5.890 -1.872 1.00 90.62 112 GLY A O 1
ATOM 820 N N . PHE A 1 113 ? 11.012 -3.932 -1.692 1.00 97.06 113 PHE A N 1
ATOM 821 C CA . PHE A 1 113 ? 10.982 -3.607 -3.120 1.00 97.06 113 PHE A CA 1
ATOM 822 C C . PHE A 1 113 ? 12.095 -2.620 -3.528 1.00 97.06 113 PHE A C 1
ATOM 824 O O . PHE A 1 113 ? 11.952 -1.401 -3.508 1.00 97.06 113 PHE A O 1
ATOM 831 N N . GLU A 1 114 ? 13.245 -3.159 -3.929 1.00 97.69 114 GLU A N 1
ATOM 832 C CA . GLU A 1 114 ? 14.508 -2.405 -4.051 1.00 97.69 114 GLU A CA 1
ATOM 833 C C . GLU A 1 114 ? 14.730 -1.723 -5.419 1.00 97.69 114 GLU A C 1
ATOM 835 O O . GLU A 1 114 ? 15.862 -1.475 -5.836 1.00 97.69 114 GLU A O 1
ATOM 840 N N . VAL A 1 115 ? 13.659 -1.444 -6.161 1.00 98.00 115 VAL A N 1
ATOM 841 C CA . VAL A 1 115 ? 13.715 -0.736 -7.455 1.00 98.00 115 VAL A CA 1
ATOM 842 C C . VAL A 1 115 ? 12.941 0.575 -7.364 1.00 98.00 115 VAL A C 1
ATOM 844 O O . VAL A 1 115 ? 12.074 0.675 -6.505 1.00 98.00 115 VAL A O 1
ATOM 847 N N . PRO A 1 116 ? 13.176 1.572 -8.235 1.00 98.62 116 PRO A N 1
ATOM 848 C CA . PRO A 1 116 ? 12.341 2.765 -8.259 1.00 98.62 116 PRO A CA 1
ATOM 849 C C . PRO A 1 116 ? 10.871 2.407 -8.497 1.00 98.62 116 PRO A C 1
ATOM 851 O O . PRO A 1 116 ? 10.523 1.801 -9.518 1.00 98.62 116 PRO A O 1
ATOM 854 N N . HIS A 1 117 ? 10.003 2.782 -7.569 1.00 98.62 117 HIS A N 1
ATOM 855 C CA . HIS A 1 117 ? 8.588 2.437 -7.621 1.00 98.62 117 HIS A CA 1
ATOM 856 C C . HIS A 1 117 ? 7.721 3.549 -7.040 1.00 98.62 117 HIS A C 1
ATOM 858 O O . HIS A 1 117 ? 8.219 4.540 -6.508 1.00 98.62 117 HIS A O 1
ATOM 864 N N . TYR A 1 118 ? 6.416 3.407 -7.231 1.00 98.38 118 TYR A N 1
ATOM 865 C CA . TYR A 1 118 ? 5.417 4.237 -6.591 1.00 98.38 118 TYR A CA 1
ATOM 866 C C . TYR A 1 118 ? 4.638 3.420 -5.576 1.00 98.38 118 TYR A C 1
ATOM 868 O O . TYR A 1 118 ? 4.074 2.388 -5.954 1.00 98.38 118 TYR A O 1
ATOM 876 N N . ASP A 1 119 ? 4.530 3.946 -4.361 1.00 97.75 119 ASP A N 1
ATOM 877 C CA . ASP A 1 119 ? 3.620 3.417 -3.355 1.00 97.75 119 ASP A CA 1
ATOM 878 C C . ASP A 1 119 ? 2.292 4.139 -3.435 1.00 97.75 119 ASP A C 1
ATOM 880 O O . ASP A 1 119 ? 2.196 5.367 -3.304 1.00 97.75 119 ASP A O 1
ATOM 884 N N . ILE A 1 120 ? 1.246 3.360 -3.664 1.00 98.12 120 ILE A N 1
ATOM 885 C CA . ILE A 1 120 ? -0.117 3.846 -3.793 1.00 98.12 120 ILE A CA 1
ATOM 886 C C . ILE A 1 120 ? -0.872 3.440 -2.539 1.00 98.12 120 IL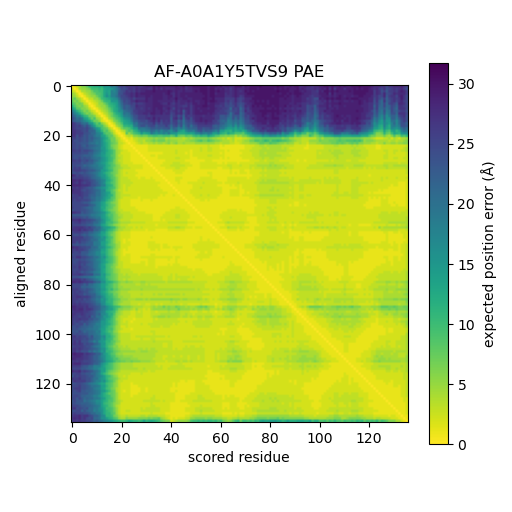E A C 1
ATOM 888 O O . ILE A 1 120 ? -1.324 2.305 -2.418 1.00 98.12 120 ILE A O 1
ATOM 892 N N . HIS A 1 121 ? -1.052 4.397 -1.638 1.00 98.50 121 HIS A N 1
ATOM 893 C CA . HIS A 1 121 ? -1.779 4.210 -0.391 1.00 98.50 121 HIS A CA 1
ATOM 894 C C . HIS A 1 121 ? -3.203 4.721 -0.527 1.00 98.50 121 HIS A C 1
ATOM 896 O O . HIS A 1 121 ? -3.428 5.907 -0.764 1.00 98.50 121 HIS A O 1
ATOM 902 N N . MET A 1 122 ? -4.178 3.845 -0.337 1.00 97.94 122 MET A N 1
ATOM 903 C CA . MET A 1 122 ? -5.594 4.184 -0.266 1.00 97.94 122 MET A CA 1
ATOM 904 C C . MET A 1 122 ? -6.031 4.134 1.197 1.00 97.94 122 MET A C 1
ATOM 906 O O . MET A 1 122 ? -6.340 3.065 1.725 1.00 97.94 122 MET A O 1
ATOM 910 N N . TYR A 1 123 ? -6.031 5.291 1.854 1.00 97.88 123 TYR A N 1
ATOM 911 C CA . TYR A 1 123 ? -6.378 5.412 3.266 1.00 97.88 123 TYR A CA 1
ATOM 912 C C . TYR A 1 123 ? -7.889 5.400 3.467 1.00 97.88 123 TYR A C 1
ATOM 914 O O . TYR A 1 123 ? -8.636 6.028 2.717 1.00 97.88 123 TYR A O 1
ATOM 922 N N . LEU A 1 124 ? -8.337 4.698 4.503 1.00 97.25 124 LEU A N 1
ATOM 923 C CA . LEU A 1 124 ? -9.740 4.570 4.907 1.00 97.25 124 LEU A CA 1
ATOM 924 C C . LEU A 1 124 ? -10.111 5.541 6.041 1.00 97.25 124 LEU A C 1
ATOM 926 O O . LEU A 1 124 ? -11.284 5.691 6.374 1.00 97.25 124 LEU A O 1
ATOM 930 N N . ILE A 1 125 ? -9.107 6.223 6.591 1.00 96.75 125 ILE A N 1
ATOM 931 C CA . ILE A 1 125 ? -9.189 7.187 7.692 1.00 96.75 125 ILE A CA 1
ATOM 932 C C . ILE A 1 125 ? -8.748 8.582 7.228 1.00 96.75 125 ILE A C 1
ATOM 934 O O . ILE A 1 125 ? -8.223 8.745 6.122 1.00 96.75 125 ILE A O 1
ATOM 938 N N . SER A 1 126 ? -8.987 9.604 8.049 1.00 95.62 126 SER A N 1
ATOM 939 C CA . SER A 1 126 ? -8.606 10.987 7.736 1.00 95.62 126 SER A CA 1
ATOM 940 C C . SER A 1 126 ? -7.082 11.194 7.749 1.00 95.62 126 SER A C 1
ATOM 942 O O . SER A 1 126 ? -6.376 10.488 8.471 1.00 95.62 126 SER A O 1
ATOM 944 N N . PRO A 1 127 ? -6.542 12.176 7.001 1.00 95.94 127 PRO A N 1
ATOM 945 C CA . PRO A 1 127 ? -5.122 12.528 7.075 1.00 95.94 127 PRO A CA 1
ATOM 946 C C . PRO A 1 127 ? -4.648 12.877 8.495 1.00 95.94 127 PRO A C 1
ATOM 948 O O . PRO A 1 127 ? -3.501 12.607 8.849 1.00 95.94 127 PRO A O 1
ATOM 951 N N . GLU A 1 128 ? -5.519 13.469 9.318 1.00 95.12 128 GLU A N 1
ATOM 952 C CA . GLU A 1 128 ? -5.225 13.780 10.715 1.00 95.12 128 GLU A CA 1
ATOM 953 C C . GLU A 1 128 ? -5.003 12.512 11.547 1.00 95.12 128 GLU A C 1
ATOM 955 O O . GLU A 1 128 ? -4.067 12.469 12.339 1.00 95.12 128 GLU A O 1
ATOM 960 N N . GLU A 1 129 ? -5.819 11.474 11.347 1.00 95.56 129 GLU A N 1
ATOM 961 C CA . GLU A 1 129 ? -5.654 10.179 12.019 1.00 95.56 129 GLU A CA 1
ATOM 962 C C . GLU A 1 129 ? -4.427 9.421 11.494 1.00 95.56 129 GLU A C 1
ATOM 964 O O . GLU A 1 129 ? -3.698 8.832 12.287 1.00 95.56 129 GLU A O 1
ATOM 969 N N . VAL A 1 130 ? -4.139 9.493 10.187 1.00 96.62 130 VAL A N 1
ATOM 970 C CA . VAL A 1 130 ? -2.910 8.938 9.584 1.00 96.62 130 VAL A CA 1
ATOM 971 C C . VAL A 1 130 ? -1.660 9.505 10.263 1.00 96.62 130 VAL A C 1
ATOM 973 O O . VAL A 1 130 ? -0.746 8.764 10.617 1.00 96.62 130 VAL A O 1
ATOM 976 N N . ALA A 1 131 ? -1.616 10.819 10.498 1.00 96.19 131 ALA A N 1
ATOM 977 C CA . ALA A 1 131 ? -0.461 11.471 11.115 1.00 96.19 131 ALA A CA 1
ATOM 978 C C . ALA A 1 131 ? -0.183 11.006 12.561 1.00 96.19 131 ALA A C 1
ATOM 980 O O . ALA A 1 131 ? 0.937 11.172 13.052 1.00 96.19 131 ALA A O 1
ATOM 981 N N . LEU A 1 132 ? -1.180 10.428 13.240 1.00 95.44 132 LEU A N 1
ATOM 982 C CA . LEU A 1 132 ? -1.053 9.917 14.607 1.00 95.44 132 LEU A CA 1
ATOM 983 C C . LEU A 1 132 ? -0.457 8.506 14.674 1.00 95.44 132 LEU A C 1
ATOM 985 O O . LEU A 1 132 ? -0.025 8.097 15.749 1.00 95.44 132 LEU A O 1
ATOM 989 N N . ILE A 1 133 ? -0.386 7.781 13.554 1.00 96.75 133 ILE A N 1
ATOM 990 C CA . ILE A 1 133 ? 0.135 6.411 13.523 1.00 96.75 133 ILE A CA 1
ATOM 991 C C . ILE A 1 133 ? 1.658 6.433 13.653 1.00 96.75 133 ILE A C 1
ATOM 993 O O . ILE A 1 133 ? 2.362 6.871 12.740 1.00 96.75 133 ILE A O 1
ATOM 997 N N . GLN A 1 134 ? 2.170 5.941 14.780 1.00 96.25 134 GLN A N 1
ATOM 998 C CA . GLN A 1 134 ? 3.599 5.861 15.092 1.00 96.25 134 GLN A CA 1
ATOM 999 C C . GLN A 1 134 ? 3.920 4.518 15.773 1.00 96.25 134 GLN A C 1
ATOM 1001 O O . GLN A 1 134 ? 3.041 3.958 16.431 1.00 96.25 134 GLN A O 1
ATOM 1006 N N . PRO A 1 135 ? 5.156 3.997 15.644 1.00 93.56 135 PRO A N 1
ATOM 1007 C CA . PRO A 1 135 ? 5.629 2.895 16.481 1.00 93.56 135 PRO A CA 1
ATOM 1008 C C . PRO A 1 135 ? 5.578 3.269 17.973 1.00 93.56 135 PRO A C 1
ATOM 1010 O O . PRO A 1 135 ? 5.732 4.447 18.306 1.00 93.56 135 PRO A O 1
ATOM 1013 N N . GLU A 1 136 ? 5.380 2.278 18.851 1.00 81.56 136 GLU A N 1
ATOM 1014 C CA . GLU A 1 136 ? 5.449 2.454 20.317 1.00 81.56 136 GLU A CA 1
ATOM 1015 C C . GLU A 1 136 ? 6.821 2.944 20.817 1.00 81.56 136 GLU A C 1
ATOM 1017 O O . GLU A 1 136 ? 7.862 2.546 20.237 1.00 81.56 136 GLU A O 1
#

Mean predicted aligned error: 7.39 Å

pLDDT: mean 90.36, std 14.69, range [40.62, 98.69]

Secondary structure (DSSP, 8-state):
--PPP--------PPP----GGGGSPBGGGSPTT-EEEEEEETTTEEEEE-GGGTTT-PEEEEETTEEEEEEEEEEHHHHHTT---S-----TTPPPPSEEEEEEETT-BTTB-SSEEEEEEESS-HHHHTT----

Sequence (136 aa):
MHILPIAALALAACPALAQDSYASLPGVETLPEGVIQISGVVPAMGEHWADPATLPLGPIYCVHEGKIVCLEFMIAQEEFAAGKSWPMLAGMPGLPAANHTHIGFEPHGHEGFEVPHYDIHMYLISPEEVALIQPE

Organism: NCBI:txid315423

Nearest PDB structures (foldseek):
  1w74-assembly2_B  TM=2.199E-01  e=4.435E+00  Mycobacterium tuberculosis H37Rv
  5tjg-assembly1_B  TM=1.895E-01  e=9.511E+00  Thermus aquaticus

Solvent-accessible surface area (backbone atoms only — not comparable to full-atom values): 8236 Å² total; per-residue (Å²): 140,84,85,81,85,82,81,80,80,78,80,80,79,74,78,75,77,77,74,68,58,67,82,76,39,56,42,60,90,70,58,63,91,76,52,41,78,77,46,66,54,38,69,54,46,22,22,36,29,31,39,77,89,41,56,67,44,38,49,29,37,15,31,46,97,57,21,51,39,28,39,32,33,46,45,49,47,66,45,56,74,70,68,62,82,75,96,69,90,66,81,68,89,88,65,76,72,63,63,45,75,47,78,46,78,34,84,66,34,47,95,90,47,74,48,42,24,31,43,37,36,38,26,54,44,53,73,73,60,32,71,66,36,61,60,134

Radius of gyration: 21.23 Å; Cα contacts (8 Å, |Δi|>4): 232; chains: 1; bounding box: 48×77×46 Å